Protein AF-A0A9D8Q2M8-F1 (afdb_monomer)

Mean predicted aligned error: 9.59 Å

Solvent-accessible surface area (backbone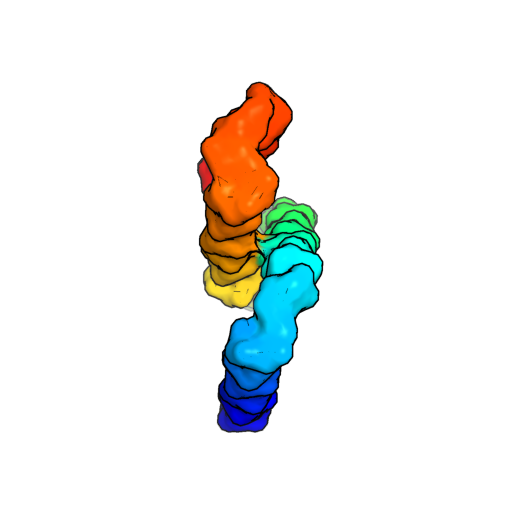 atoms only — not comparable to full-atom values): 6504 Å² total; per-residue (Å²): 111,70,68,58,54,49,50,51,50,51,50,52,51,52,51,54,51,49,61,74,74,39,71,84,56,43,63,58,51,48,49,50,53,24,50,52,22,44,52,51,21,51,53,42,61,66,49,46,62,59,53,51,53,59,39,71,75,38,59,90,86,36,74,68,34,56,50,44,55,52,51,53,50,46,44,45,66,66,41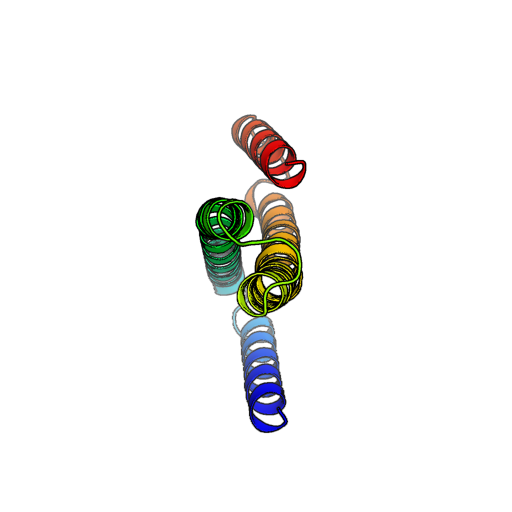,24,51,55,21,45,52,46,23,50,56,42,46,53,51,47,39,53,76,73,48,67,76,57,58,71,67,56,55,55,51,50,52,52,51,50,56,63,71,74,108

pLDDT: mean 78.73, std 11.22, range [45.56, 91.56]

Sequence (119 aa):
MRRAAIAVGVFVLLTLALFWLAPDSLYSWIKALHVIAVIAWMAGMLYLPRLFVYHAESAVGSERSETFKVMERRLLRGIINPSMTLAWALGLWLAWRGFGFQGGWLHVKLAAVLALSAC

Nearest PDB structures (foldseek):
  6jqa-assembly1_D  TM=8.560E-01  e=1.158E+00  Onion yellows phytoplasma OY-W
  3u0c-assembly1_A  TM=6.479E-01  e=3.237E+00  Shigella flexneri
  7a0g-assembly1_III  TM=6.389E-01  e=7.107E+00  Serratia marcescens
  5wkq-assembly1_A  TM=4.981E-01  e=4.653E+00  Shigella flexneri

Structure (mmCIF, N/CA/C/O backbone):
data_AF-A0A9D8Q2M8-F1
#
_entry.id   AF-A0A9D8Q2M8-F1
#
loop_
_atom_site.group_PDB
_atom_site.id
_atom_site.type_symbol
_atom_site.label_atom_id
_atom_site.label_alt_id
_atom_site.label_comp_id
_atom_site.label_asym_id
_atom_site.label_entity_id
_atom_site.label_seq_id
_atom_site.pdbx_PDB_ins_code
_atom_site.Cartn_x
_atom_site.Cartn_y
_atom_site.Cartn_z
_atom_site.occupancy
_atom_site.B_iso_or_equiv
_atom_site.auth_seq_id
_atom_site.auth_comp_id
_atom_site.auth_asym_id
_atom_site.auth_atom_id
_atom_site.pdbx_PDB_model_num
ATOM 1 N N . MET A 1 1 ? -13.493 -20.035 -0.119 1.00 55.53 1 MET A N 1
ATOM 2 C CA . MET A 1 1 ? -12.013 -20.146 -0.124 1.00 55.53 1 MET A CA 1
ATOM 3 C C . MET A 1 1 ? -11.464 -20.879 -1.357 1.00 55.53 1 MET A C 1
ATOM 5 O O . MET A 1 1 ? -10.632 -20.304 -2.041 1.00 55.53 1 MET A O 1
ATOM 9 N N . ARG A 1 2 ? -11.976 -22.064 -1.737 1.00 50.06 2 ARG A N 1
ATOM 10 C CA . ARG A 1 2 ? -11.503 -22.834 -2.916 1.00 50.06 2 ARG A CA 1
ATOM 11 C C . ARG A 1 2 ? -11.623 -22.103 -4.270 1.00 50.06 2 ARG A C 1
ATOM 13 O O . ARG A 1 2 ? -10.698 -22.145 -5.066 1.00 50.06 2 ARG A O 1
ATOM 20 N N . ARG A 1 3 ? -12.721 -21.372 -4.511 1.00 45.56 3 ARG A N 1
ATOM 21 C CA . ARG A 1 3 ? -12.929 -20.584 -5.750 1.00 45.56 3 ARG A CA 1
ATOM 22 C C . ARG A 1 3 ? -11.991 -19.377 -5.868 1.00 45.56 3 ARG A C 1
ATOM 24 O O . ARG A 1 3 ? -11.543 -19.071 -6.961 1.00 45.56 3 ARG A O 1
ATOM 31 N N . ALA A 1 4 ? -11.660 -18.745 -4.741 1.00 48.72 4 ALA A N 1
ATOM 32 C CA . ALA A 1 4 ? -10.694 -17.649 -4.697 1.00 48.72 4 ALA A CA 1
ATOM 33 C C . ALA A 1 4 ? -9.273 -18.155 -4.984 1.00 48.72 4 ALA A C 1
ATOM 35 O O . ALA A 1 4 ? -8.563 -17.549 -5.770 1.00 48.72 4 ALA A O 1
ATOM 36 N N . ALA A 1 5 ? -8.896 -19.314 -4.433 1.00 55.50 5 ALA A N 1
ATOM 37 C CA . ALA A 1 5 ? -7.612 -19.946 -4.733 1.00 55.50 5 ALA A CA 1
ATOM 38 C C . ALA A 1 5 ? -7.487 -20.352 -6.214 1.00 55.50 5 ALA A C 1
ATOM 40 O O . ALA A 1 5 ? -6.438 -20.151 -6.813 1.00 55.50 5 ALA A O 1
ATOM 41 N N . ILE A 1 6 ? -8.565 -20.861 -6.825 1.00 67.81 6 ILE A N 1
ATOM 42 C CA . ILE A 1 6 ? -8.595 -21.198 -8.257 1.00 67.81 6 ILE A CA 1
ATOM 43 C C . ILE A 1 6 ? -8.520 -19.932 -9.120 1.00 67.81 6 ILE A C 1
ATOM 45 O O . ILE A 1 6 ? -7.750 -19.903 -10.070 1.00 67.81 6 ILE A O 1
ATOM 49 N N . ALA A 1 7 ? -9.256 -18.872 -8.776 1.00 54.41 7 ALA A N 1
ATOM 50 C CA . ALA A 1 7 ? -9.202 -17.602 -9.502 1.00 54.41 7 ALA A CA 1
ATOM 51 C C . ALA A 1 7 ? -7.808 -16.959 -9.432 1.00 54.41 7 ALA A C 1
ATOM 53 O O . ALA A 1 7 ? -7.285 -16.516 -10.449 1.00 54.41 7 ALA A O 1
ATOM 54 N N . VAL A 1 8 ? -7.179 -16.977 -8.253 1.00 66.06 8 VAL A N 1
ATOM 55 C CA . VAL A 1 8 ? -5.800 -16.507 -8.066 1.00 66.06 8 VAL A CA 1
ATOM 56 C C . VAL A 1 8 ? -4.821 -17.393 -8.839 1.00 66.06 8 VAL A C 1
ATOM 58 O O . VAL A 1 8 ? -3.957 -16.868 -9.527 1.00 66.06 8 VAL A O 1
ATOM 61 N N . GLY A 1 9 ? -4.982 -18.718 -8.808 1.00 73.50 9 GLY A N 1
ATOM 62 C CA . GLY A 1 9 ? -4.130 -19.650 -9.552 1.00 73.50 9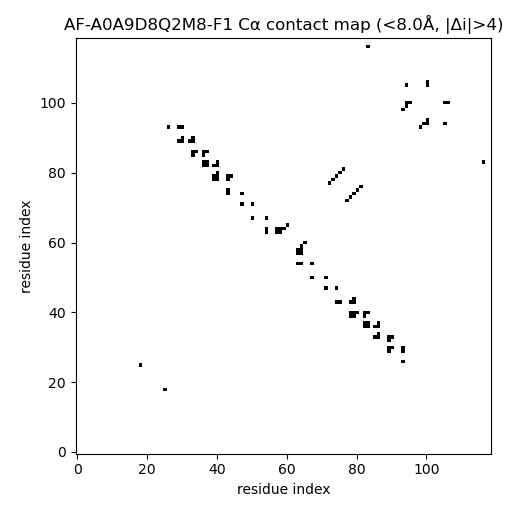 GLY A CA 1
ATOM 63 C C . GLY A 1 9 ? -4.225 -19.485 -11.071 1.00 73.50 9 GLY A C 1
ATOM 64 O O . GLY A 1 9 ? -3.203 -19.447 -11.747 1.00 73.50 9 GLY A O 1
ATOM 65 N N . VAL A 1 10 ? -5.436 -19.318 -11.609 1.00 70.75 10 VAL A N 1
ATOM 66 C CA . VAL A 1 10 ? -5.674 -19.053 -13.039 1.00 70.75 10 VAL A CA 1
ATOM 67 C C . VAL A 1 10 ? -5.110 -17.690 -13.440 1.00 70.75 10 VAL A C 1
ATOM 69 O O . VAL A 1 10 ? -4.481 -17.576 -14.487 1.00 70.75 10 VAL A O 1
ATOM 72 N N . PHE A 1 11 ? -5.268 -16.670 -12.596 1.00 61.56 11 PHE A N 1
ATOM 73 C CA . PHE A 1 11 ? -4.706 -15.340 -12.829 1.00 61.56 11 PHE A CA 1
ATOM 74 C C . PHE A 1 11 ? -3.172 -15.347 -12.827 1.00 61.56 11 PHE A C 1
ATOM 76 O O . PHE A 1 11 ? -2.553 -14.741 -13.699 1.00 61.56 11 PHE A O 1
ATOM 83 N N . VAL A 1 12 ? -2.556 -16.081 -11.895 1.00 73.31 12 VAL A N 1
ATOM 84 C CA . VAL A 1 12 ? -1.101 -16.292 -11.831 1.00 73.31 12 VAL A CA 1
ATOM 85 C C . VAL A 1 12 ? -0.606 -17.066 -13.057 1.00 73.31 12 VAL A C 1
ATOM 87 O O . VAL A 1 12 ? 0.387 -16.683 -13.662 1.00 73.31 12 VAL A O 1
ATOM 90 N N . LEU A 1 13 ? -1.319 -18.107 -13.494 1.00 74.31 13 LEU A N 1
ATOM 91 C CA . LEU A 1 13 ? -0.964 -18.861 -14.702 1.00 74.31 13 LEU A CA 1
ATOM 92 C C . LEU A 1 13 ? -1.081 -18.020 -15.976 1.00 74.31 13 LEU A C 1
ATOM 94 O O . LEU A 1 13 ? -0.189 -18.065 -16.817 1.00 74.31 13 LEU A O 1
ATOM 98 N N . LEU A 1 14 ? -2.143 -17.224 -16.109 1.00 62.94 14 LEU A N 1
ATOM 99 C CA . LEU A 1 14 ? -2.333 -16.324 -17.248 1.00 62.94 14 LEU A CA 1
ATOM 100 C C . LEU A 1 14 ? -1.274 -15.221 -17.286 1.00 62.94 14 LEU A C 1
ATOM 102 O O . LEU A 1 14 ? -0.765 -14.909 -18.357 1.00 62.94 14 LEU A O 1
ATOM 106 N N . THR A 1 15 ? -0.897 -14.665 -16.133 1.00 58.94 15 THR A N 1
ATOM 107 C CA . THR A 1 15 ? 0.183 -13.669 -16.054 1.00 58.94 15 THR A CA 1
ATOM 108 C C . THR A 1 15 ? 1.551 -14.279 -16.342 1.00 58.94 15 THR A C 1
ATOM 110 O O . THR A 1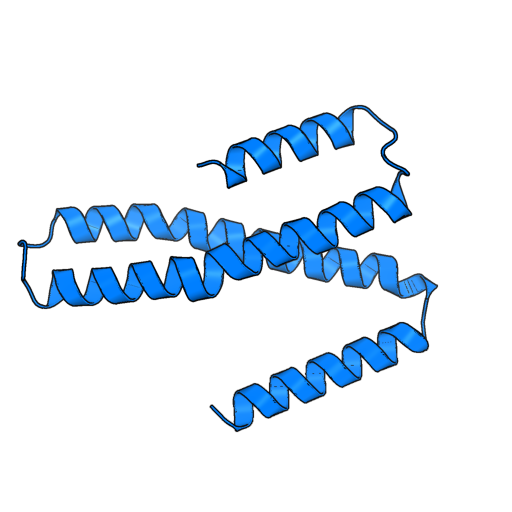 15 ? 2.339 -13.645 -17.034 1.00 58.94 15 THR A O 1
ATOM 113 N N . LEU A 1 16 ? 1.823 -15.515 -15.911 1.00 68.56 16 LEU A N 1
ATOM 114 C CA . LEU A 1 16 ? 3.050 -16.246 -16.257 1.00 68.56 16 LEU A CA 1
ATOM 115 C C . LEU A 1 16 ? 3.102 -16.663 -17.737 1.00 68.56 16 LEU A C 1
ATOM 117 O O . LEU A 1 16 ? 4.169 -16.658 -18.345 1.00 68.56 16 LEU A O 1
ATOM 121 N N . ALA A 1 17 ? 1.961 -16.981 -18.348 1.00 66.62 17 ALA A N 1
ATOM 122 C CA . ALA A 1 17 ? 1.882 -17.232 -19.784 1.00 66.62 17 ALA A CA 1
ATOM 123 C C . ALA A 1 17 ? 2.138 -15.940 -20.581 1.00 66.62 17 ALA A C 1
ATOM 125 O O . ALA A 1 17 ? 2.946 -15.933 -21.509 1.00 66.62 17 ALA A O 1
ATOM 126 N N . LEU A 1 18 ? 1.531 -14.821 -20.165 1.00 58.69 18 LEU A N 1
ATOM 127 C CA . LEU A 1 18 ? 1.790 -13.495 -20.736 1.00 58.69 18 LEU A CA 1
ATOM 128 C C . LEU A 1 18 ? 3.262 -13.072 -20.551 1.00 58.69 18 LEU A C 1
ATOM 130 O O . LEU A 1 18 ? 3.849 -12.464 -21.444 1.00 58.69 18 LEU A O 1
ATOM 134 N N . PHE A 1 19 ? 3.865 -13.455 -19.416 1.00 58.28 19 PHE A N 1
ATOM 135 C CA . PHE A 1 19 ? 5.277 -13.253 -19.074 1.00 58.28 19 PHE A CA 1
ATOM 136 C C . PHE A 1 19 ? 6.237 -13.915 -20.067 1.00 58.28 19 PHE A C 1
ATOM 138 O O . PHE A 1 19 ? 7.303 -13.372 -20.341 1.00 58.28 19 PHE A O 1
ATOM 145 N N . TRP A 1 20 ? 5.862 -15.061 -20.632 1.00 64.12 20 TRP A N 1
ATOM 146 C CA . TRP A 1 20 ? 6.702 -15.783 -21.587 1.00 64.12 20 TRP A CA 1
ATOM 147 C C . TRP A 1 20 ? 6.475 -15.346 -23.044 1.00 64.12 20 TRP A C 1
ATOM 149 O O . TRP A 1 20 ? 7.374 -15.466 -23.870 1.00 64.12 20 TRP A O 1
ATOM 159 N N . LEU A 1 21 ? 5.292 -14.805 -23.361 1.00 64.56 21 LEU A N 1
ATOM 160 C CA . LEU A 1 21 ? 4.862 -14.520 -24.737 1.00 64.56 21 LEU A CA 1
ATOM 161 C C . LEU A 1 21 ? 5.127 -13.081 -25.226 1.00 64.56 21 LEU A C 1
ATOM 163 O O . LEU A 1 21 ? 5.139 -12.870 -26.435 1.00 64.56 21 LEU A O 1
ATOM 167 N N . ALA A 1 22 ? 5.327 -12.088 -24.348 1.00 59.22 22 ALA A N 1
ATOM 168 C CA . ALA A 1 22 ? 5.427 -10.679 -24.770 1.00 59.22 22 ALA A CA 1
ATOM 169 C C . ALA A 1 22 ? 6.415 -9.830 -23.933 1.00 59.22 22 ALA A C 1
ATOM 171 O O . ALA A 1 22 ? 5.970 -8.962 -23.170 1.00 59.22 22 ALA A O 1
ATOM 172 N N . PRO A 1 23 ? 7.743 -10.021 -24.089 1.00 64.12 23 PRO A N 1
ATOM 173 C CA . PRO A 1 23 ? 8.782 -9.412 -23.247 1.00 64.12 23 PRO A CA 1
ATOM 174 C C . PRO A 1 23 ? 8.782 -7.872 -23.230 1.00 64.12 23 PRO A C 1
ATOM 176 O O . PRO A 1 23 ? 9.015 -7.281 -22.174 1.00 64.12 23 PRO A O 1
ATOM 179 N N . ASP A 1 24 ? 8.441 -7.216 -24.344 1.00 63.16 24 ASP A N 1
ATOM 180 C CA . ASP A 1 24 ? 8.445 -5.746 -24.450 1.00 63.16 24 ASP A CA 1
ATOM 181 C C . ASP A 1 24 ? 7.296 -5.085 -23.667 1.00 63.16 24 ASP A C 1
ATOM 183 O O . ASP A 1 24 ? 7.421 -3.973 -23.151 1.00 63.16 24 ASP A O 1
ATOM 187 N N . SER A 1 25 ? 6.172 -5.793 -23.506 1.00 69.38 25 SER A N 1
ATOM 188 C CA . SER A 1 25 ? 5.004 -5.309 -22.756 1.00 69.38 25 SER A CA 1
ATOM 189 C C . SER A 1 25 ? 5.127 -5.514 -21.238 1.00 69.38 25 SER A C 1
ATOM 191 O O . SER A 1 25 ? 4.406 -4.878 -20.460 1.00 69.38 25 SER A O 1
ATOM 193 N N . LEU A 1 26 ? 6.061 -6.366 -20.795 1.00 73.06 26 LEU A N 1
ATOM 194 C CA . LEU A 1 26 ? 6.204 -6.756 -19.387 1.00 73.06 26 LEU A CA 1
ATOM 195 C C . LEU A 1 26 ? 6.571 -5.591 -18.490 1.00 73.06 26 LEU A C 1
ATOM 197 O O . LEU A 1 26 ? 6.082 -5.504 -17.367 1.00 73.06 26 LEU A O 1
ATOM 201 N N . TYR A 1 27 ? 7.408 -4.679 -18.980 1.00 78.25 27 TYR A N 1
ATOM 202 C CA . TYR A 1 27 ? 7.793 -3.505 -18.208 1.00 78.25 27 TYR A CA 1
ATOM 203 C C . TYR A 1 27 ? 6.570 -2.648 -17.845 1.00 78.25 27 TYR A C 1
ATOM 205 O O . TYR A 1 27 ? 6.426 -2.218 -16.699 1.00 78.25 27 TYR A O 1
ATOM 213 N N . SER A 1 28 ? 5.646 -2.453 -18.790 1.00 82.81 28 SER A N 1
ATOM 214 C CA . SER A 1 28 ? 4.404 -1.704 -18.566 1.00 82.81 28 SER A CA 1
ATOM 215 C C . SER A 1 28 ? 3.442 -2.446 -17.639 1.00 82.81 28 SER A C 1
ATOM 217 O O . SER A 1 28 ? 2.853 -1.825 -16.756 1.00 82.81 28 SER A O 1
ATOM 219 N N . TRP A 1 29 ? 3.332 -3.769 -17.772 1.00 83.12 29 TRP A N 1
ATOM 220 C CA . TRP A 1 29 ? 2.508 -4.593 -16.882 1.00 83.12 29 TRP A CA 1
ATOM 221 C C . TRP A 1 29 ? 3.028 -4.618 -15.445 1.00 83.12 29 TRP A C 1
ATOM 223 O O . TRP A 1 29 ? 2.258 -4.423 -14.507 1.00 83.12 29 TRP A O 1
ATOM 233 N N . ILE A 1 30 ? 4.336 -4.789 -15.254 1.00 83.19 30 ILE A N 1
ATOM 234 C CA . ILE A 1 30 ? 4.957 -4.765 -13.926 1.00 83.19 30 ILE A CA 1
ATOM 235 C C . ILE A 1 30 ? 4.831 -3.372 -13.307 1.00 83.19 30 ILE A C 1
ATOM 237 O O . ILE A 1 30 ? 4.531 -3.255 -12.120 1.00 83.19 30 ILE A O 1
ATOM 241 N N . LYS A 1 31 ? 4.968 -2.310 -14.110 1.00 82.31 31 LYS A N 1
ATOM 242 C CA . LYS A 1 31 ? 4.683 -0.940 -13.669 1.00 82.31 31 LYS A CA 1
ATOM 243 C C . LYS A 1 31 ? 3.228 -0.779 -13.227 1.00 82.31 31 LYS A C 1
ATOM 245 O O . LYS A 1 31 ? 2.994 -0.198 -12.172 1.00 82.31 31 LYS A O 1
ATOM 250 N N . ALA A 1 32 ? 2.266 -1.314 -13.977 1.00 87.94 32 ALA A N 1
ATOM 251 C CA . ALA A 1 32 ? 0.857 -1.273 -13.598 1.00 87.94 32 ALA A CA 1
ATOM 252 C C . ALA A 1 32 ? 0.600 -2.025 -12.280 1.00 87.94 32 ALA A C 1
ATOM 254 O O . ALA A 1 32 ? -0.013 -1.467 -11.373 1.00 87.94 32 ALA A O 1
ATOM 255 N N . LEU A 1 33 ? 1.133 -3.243 -12.126 1.00 86.81 33 LEU A N 1
ATOM 256 C CA . LEU A 1 33 ? 1.022 -4.022 -10.887 1.00 86.81 33 LEU A CA 1
ATOM 257 C C . LEU A 1 33 ? 1.669 -3.311 -9.693 1.00 86.81 33 LEU A C 1
ATOM 259 O O . LEU A 1 33 ? 1.089 -3.291 -8.609 1.00 86.81 33 LEU A O 1
ATOM 263 N N . HIS A 1 34 ? 2.831 -2.683 -9.891 1.00 86.25 34 HIS A N 1
ATOM 264 C CA . HIS A 1 34 ? 3.478 -1.870 -8.865 1.00 86.25 34 HIS A CA 1
ATOM 265 C C . HIS A 1 34 ? 2.582 -0.704 -8.434 1.00 86.25 34 HIS A C 1
ATOM 267 O O . HIS A 1 34 ? 2.376 -0.504 -7.241 1.00 86.25 34 HIS A O 1
ATOM 273 N N . VAL A 1 35 ? 1.998 0.033 -9.385 1.00 88.12 35 VAL A N 1
ATOM 274 C CA . VAL A 1 35 ? 1.087 1.148 -9.079 1.00 88.12 35 VAL A CA 1
ATOM 275 C C . VAL A 1 35 ? -0.159 0.663 -8.335 1.00 88.12 35 VAL A C 1
ATOM 277 O O . VAL A 1 35 ? -0.545 1.278 -7.345 1.00 88.12 35 VAL A O 1
ATOM 280 N N . ILE A 1 36 ? -0.755 -0.462 -8.743 1.00 90.56 36 ILE A N 1
ATOM 281 C CA . ILE A 1 36 ? -1.904 -1.060 -8.044 1.00 90.56 36 ILE A CA 1
ATOM 282 C C . ILE A 1 36 ? -1.531 -1.424 -6.600 1.00 90.56 36 ILE A C 1
ATOM 284 O O . ILE A 1 36 ? -2.280 -1.103 -5.678 1.00 90.56 36 ILE A O 1
ATOM 288 N N . ALA A 1 37 ? -0.366 -2.045 -6.389 1.00 87.75 37 ALA A N 1
ATOM 289 C CA . ALA A 1 37 ? 0.122 -2.388 -5.055 1.00 87.75 37 ALA A CA 1
ATOM 290 C C . ALA A 1 37 ? 0.347 -1.138 -4.186 1.00 87.75 37 ALA A C 1
ATOM 292 O O . ALA A 1 37 ? -0.073 -1.117 -3.032 1.00 87.75 37 ALA A O 1
ATOM 293 N N . VAL A 1 38 ? 0.934 -0.075 -4.749 1.00 88.62 38 VAL A N 1
ATOM 294 C CA . VAL A 1 38 ? 1.132 1.207 -4.053 1.00 88.62 38 VAL A CA 1
ATOM 295 C C . VAL A 1 38 ? -0.205 1.845 -3.672 1.00 88.62 38 VAL A C 1
ATOM 297 O O . VAL A 1 38 ? -0.363 2.267 -2.531 1.00 88.62 38 VAL A O 1
ATOM 300 N N . ILE A 1 39 ? -1.190 1.880 -4.576 1.00 91.44 39 ILE A N 1
ATOM 301 C CA . ILE A 1 39 ? -2.516 2.446 -4.281 1.00 91.44 39 ILE A CA 1
ATOM 302 C C . ILE A 1 39 ? -3.217 1.639 -3.183 1.00 91.44 39 ILE A C 1
ATOM 304 O O . ILE A 1 39 ? -3.772 2.230 -2.258 1.00 91.44 39 ILE A O 1
ATOM 308 N N . ALA A 1 40 ? -3.167 0.304 -3.241 1.00 88.50 40 ALA A N 1
ATOM 309 C CA . ALA A 1 40 ? -3.738 -0.556 -2.204 1.00 88.50 40 ALA A CA 1
ATOM 310 C C . ALA A 1 40 ? -3.071 -0.325 -0.837 1.00 88.50 40 ALA A C 1
ATOM 312 O O . ALA A 1 40 ? -3.760 -0.250 0.184 1.00 88.50 40 ALA A O 1
ATOM 313 N N . TRP A 1 41 ? -1.746 -0.155 -0.824 1.00 89.56 41 TRP A N 1
ATOM 314 C CA . TRP A 1 41 ? -0.987 0.140 0.386 1.00 89.56 41 TRP A CA 1
ATOM 315 C C . TRP A 1 41 ? -1.352 1.512 0.968 1.00 89.56 41 TRP A C 1
ATOM 317 O O . TRP A 1 41 ? -1.694 1.610 2.147 1.00 89.56 41 TRP A O 1
ATOM 327 N N . MET A 1 42 ? -1.379 2.557 0.132 1.00 89.94 42 MET A N 1
ATOM 328 C CA . MET A 1 42 ? -1.769 3.911 0.538 1.00 89.94 42 MET A CA 1
ATOM 329 C C . MET A 1 42 ? -3.211 3.968 1.051 1.00 89.94 42 MET A C 1
ATOM 331 O O . MET A 1 42 ? -3.465 4.573 2.089 1.00 89.94 42 MET A O 1
ATOM 335 N N . ALA A 1 43 ? -4.154 3.313 0.369 1.00 90.12 43 ALA A N 1
ATOM 336 C CA . ALA A 1 43 ? -5.547 3.254 0.803 1.00 90.12 43 ALA A CA 1
ATOM 337 C C . ALA A 1 43 ? -5.686 2.580 2.178 1.00 90.12 43 ALA A C 1
ATOM 339 O O . ALA A 1 43 ? -6.424 3.067 3.034 1.00 90.12 43 ALA A O 1
ATOM 340 N N . GLY A 1 44 ? -4.940 1.493 2.412 1.00 88.50 44 GLY A N 1
ATOM 341 C CA . GLY A 1 44 ? -4.900 0.823 3.709 1.00 88.50 44 GLY A CA 1
ATOM 342 C C . GLY A 1 44 ? -4.343 1.722 4.815 1.00 88.50 44 GLY A C 1
ATOM 343 O O . GLY A 1 44 ? -4.978 1.862 5.861 1.00 88.50 44 GLY A O 1
ATOM 344 N N . MET A 1 45 ? -3.203 2.376 4.571 1.00 87.69 45 MET A N 1
ATOM 345 C CA . MET A 1 45 ? -2.586 3.290 5.540 1.00 87.69 45 MET A CA 1
ATOM 346 C C . MET A 1 45 ? -3.458 4.508 5.851 1.00 87.69 45 MET A C 1
ATOM 348 O O . MET A 1 45 ? -3.507 4.927 6.998 1.00 87.69 45 MET A O 1
ATOM 352 N N . LEU A 1 46 ? -4.189 5.056 4.878 1.00 89.44 46 LEU A N 1
ATOM 353 C CA . LEU A 1 46 ? -5.095 6.189 5.109 1.00 89.44 46 LEU A CA 1
ATOM 354 C C . LEU A 1 46 ? -6.368 5.797 5.873 1.00 89.44 46 LEU A C 1
ATOM 356 O O . LEU A 1 46 ? -6.935 6.619 6.591 1.00 89.44 46 LEU A O 1
ATOM 360 N N . TYR A 1 47 ? -6.830 4.552 5.737 1.00 89.31 47 TYR A N 1
ATOM 361 C CA . TYR A 1 47 ? -8.009 4.061 6.454 1.00 89.31 47 TYR A CA 1
ATOM 362 C C . TYR A 1 47 ? -7.706 3.702 7.921 1.00 89.31 47 TYR A C 1
ATOM 364 O O . TYR A 1 47 ? -8.578 3.829 8.782 1.00 89.31 47 TYR A O 1
ATOM 372 N N . LEU A 1 48 ? -6.466 3.301 8.221 1.00 88.31 48 LEU A N 1
ATOM 373 C CA . LEU A 1 48 ? -6.047 2.825 9.542 1.00 88.31 48 LEU A CA 1
ATOM 374 C C . LEU A 1 48 ? -6.209 3.870 10.680 1.00 88.31 48 LEU A C 1
ATOM 376 O O . LEU A 1 48 ? -6.826 3.519 11.686 1.00 88.31 48 LEU A O 1
ATOM 380 N N . PRO A 1 49 ? -5.777 5.146 10.557 1.00 88.38 49 PRO A N 1
ATOM 381 C CA . PRO A 1 49 ? -5.927 6.148 11.619 1.00 88.38 49 PRO A CA 1
ATOM 382 C C . PRO A 1 49 ? -7.380 6.365 12.033 1.00 88.38 49 PRO A C 1
ATOM 384 O O . PRO A 1 49 ? -7.688 6.477 13.215 1.00 88.38 49 PRO A O 1
ATOM 387 N N . ARG A 1 50 ? -8.294 6.377 11.056 1.00 88.88 50 ARG A N 1
ATOM 388 C CA . ARG A 1 50 ? -9.726 6.534 11.314 1.00 88.88 50 ARG A CA 1
ATOM 389 C C . ARG A 1 50 ? -10.270 5.378 12.152 1.00 88.88 50 ARG A C 1
ATOM 391 O O . ARG A 1 50 ? -11.092 5.600 13.036 1.00 88.88 50 ARG A O 1
ATOM 398 N N . LEU A 1 51 ? -9.812 4.159 11.879 1.00 87.94 51 LEU A N 1
ATOM 399 C CA . LEU A 1 51 ? -10.198 2.977 12.642 1.00 87.94 51 LEU A CA 1
ATOM 400 C C . LEU A 1 51 ? -9.687 3.063 14.091 1.00 87.94 51 LEU A C 1
ATOM 402 O O . LEU A 1 51 ? -10.449 2.784 15.012 1.00 87.94 51 LEU A O 1
ATOM 406 N N . PHE A 1 52 ? -8.455 3.546 14.291 1.00 89.00 52 PHE A N 1
ATOM 407 C CA . PHE A 1 52 ? -7.880 3.756 15.624 1.00 89.00 52 PHE A CA 1
ATOM 408 C C . PHE A 1 52 ? -8.607 4.824 16.444 1.00 89.00 52 PHE A C 1
ATOM 410 O O . PHE A 1 52 ? -8.800 4.627 17.642 1.00 89.00 52 PHE A O 1
ATOM 417 N N . VAL A 1 53 ? -9.060 5.918 15.822 1.00 91.56 53 VAL A N 1
ATOM 418 C CA . VAL A 1 53 ? -9.879 6.931 16.513 1.00 91.56 53 VAL A CA 1
ATOM 419 C C . VAL A 1 53 ? -11.173 6.304 17.040 1.00 91.56 53 VAL A C 1
ATOM 421 O O . VAL A 1 53 ? -11.472 6.424 18.225 1.00 91.56 53 VAL A O 1
ATOM 424 N N . TYR A 1 54 ? -11.894 5.544 16.208 1.00 88.94 54 TYR A N 1
ATOM 425 C CA . TYR A 1 54 ? -13.122 4.869 16.648 1.00 88.94 54 TYR A CA 1
ATOM 426 C C . TYR A 1 54 ? -12.878 3.776 17.694 1.00 88.94 54 TYR A C 1
ATOM 428 O O . TYR A 1 54 ? -13.747 3.511 18.527 1.00 88.94 54 TYR A O 1
ATOM 436 N N . HIS A 1 55 ? -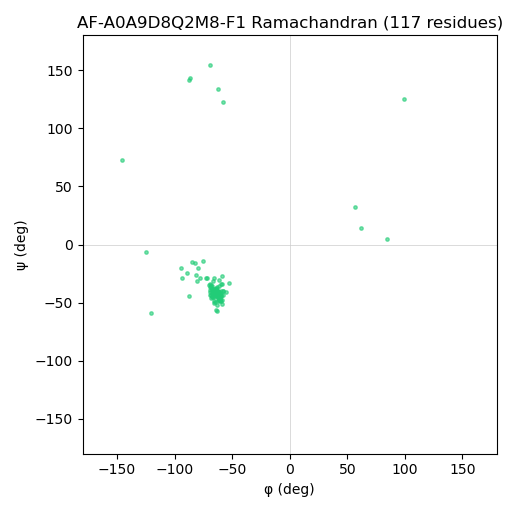11.708 3.138 17.673 1.00 88.06 55 HIS A N 1
ATOM 437 C CA . HIS A 1 55 ? -11.320 2.194 18.713 1.00 88.06 55 HIS A CA 1
ATOM 438 C C . HIS A 1 55 ? -11.073 2.912 20.042 1.00 88.06 55 HIS A C 1
ATOM 440 O O . HIS A 1 55 ? -11.596 2.475 21.065 1.00 88.06 55 HIS A O 1
ATOM 446 N N . ALA A 1 56 ? -10.343 4.029 20.039 1.00 88.56 56 ALA A N 1
ATOM 447 C CA . ALA A 1 56 ? -10.059 4.805 21.247 1.00 88.56 56 ALA A CA 1
ATOM 448 C C . ALA A 1 56 ? -11.334 5.345 21.924 1.00 88.56 56 ALA A C 1
ATOM 450 O O . ALA A 1 56 ? -11.382 5.451 23.146 1.00 88.56 56 ALA A O 1
ATOM 451 N N . GLU A 1 57 ? -12.381 5.628 21.146 1.00 89.25 57 GLU A N 1
ATOM 452 C CA . GLU A 1 57 ? -13.703 6.034 21.649 1.00 89.25 57 GLU A CA 1
ATOM 453 C C . GLU A 1 57 ? -14.529 4.870 22.233 1.00 89.25 57 GLU A C 1
ATOM 455 O O . GLU A 1 57 ? -15.545 5.091 22.895 1.00 89.25 57 GLU A O 1
ATOM 460 N N . SER A 1 58 ? -14.138 3.616 21.987 1.00 86.56 58 SER A N 1
ATOM 461 C CA . SER A 1 58 ? -14.869 2.438 22.462 1.00 86.56 58 SER A CA 1
ATOM 462 C C . SER A 1 58 ? -14.430 2.011 23.866 1.00 86.56 58 SER A C 1
ATOM 464 O O . SER A 1 58 ? -13.249 2.033 24.205 1.00 86.56 58 SER A O 1
ATOM 466 N N . ALA A 1 59 ? -15.386 1.576 24.693 1.00 84.50 59 ALA A N 1
ATOM 467 C CA . ALA A 1 59 ? -15.079 1.066 26.025 1.00 84.50 59 ALA A CA 1
ATOM 468 C C . ALA A 1 59 ? -14.193 -0.187 25.938 1.00 84.50 59 ALA A C 1
ATOM 470 O O . ALA A 1 59 ? -14.474 -1.112 25.161 1.00 84.50 59 ALA A O 1
ATOM 471 N N . VAL A 1 60 ? -13.141 -0.220 26.758 1.00 82.00 60 VAL A N 1
ATOM 472 C CA . VAL A 1 60 ? -12.185 -1.330 26.818 1.00 82.00 60 VAL A CA 1
ATOM 473 C C . VAL A 1 60 ? -12.928 -2.625 27.158 1.00 82.00 60 VAL A C 1
ATOM 475 O O . VAL A 1 60 ? -13.614 -2.702 28.173 1.00 82.00 60 VAL A O 1
ATOM 478 N N . GLY A 1 61 ? -12.808 -3.636 26.293 1.00 81.31 61 GLY A N 1
ATOM 479 C CA . GLY A 1 61 ? -13.467 -4.937 26.468 1.00 81.31 61 GLY A CA 1
ATOM 480 C C . GLY A 1 61 ? -14.913 -5.015 25.962 1.00 81.31 61 GLY A C 1
ATOM 481 O O . GLY A 1 61 ? -15.552 -6.050 26.122 1.00 81.31 61 GLY A O 1
ATOM 482 N N . SER A 1 62 ? -15.438 -3.962 25.328 1.00 86.25 62 SER A N 1
ATOM 483 C CA . SER A 1 62 ? -16.727 -4.035 24.625 1.00 86.25 62 SER A CA 1
ATOM 484 C C . SER A 1 62 ? -16.643 -4.902 23.358 1.00 86.25 62 SER A C 1
ATOM 486 O O . SER A 1 62 ? -15.592 -4.977 22.718 1.00 86.25 62 SER A O 1
ATOM 488 N N . GLU A 1 63 ? -17.768 -5.486 22.919 1.00 85.44 63 GLU A N 1
ATOM 489 C CA . GLU A 1 63 ? -17.849 -6.208 21.631 1.00 85.44 63 GLU A CA 1
ATOM 490 C C . GLU A 1 63 ? -17.353 -5.359 20.447 1.00 85.44 63 GLU A C 1
ATOM 492 O O . GLU A 1 63 ? -16.751 -5.869 19.496 1.00 85.44 63 GLU A O 1
ATOM 497 N N . ARG A 1 64 ? -17.567 -4.039 20.518 1.00 82.56 64 ARG A N 1
ATOM 498 C CA . ARG A 1 64 ? -17.107 -3.084 19.508 1.00 82.56 64 ARG A CA 1
ATOM 499 C C . ARG A 1 64 ? -15.574 -2.976 19.484 1.00 82.56 64 ARG A C 1
ATOM 501 O O . ARG A 1 64 ? -15.003 -2.993 18.397 1.00 82.56 64 ARG A O 1
ATOM 508 N N . SER A 1 65 ? -14.912 -2.947 20.646 1.00 86.44 65 SER A N 1
ATOM 509 C CA . SER A 1 65 ? -13.441 -2.955 20.743 1.00 86.44 65 SER A CA 1
ATOM 510 C C . SER A 1 65 ? -12.844 -4.250 20.179 1.00 86.44 65 SER A C 1
ATOM 512 O O . SER A 1 65 ? -11.914 -4.202 19.375 1.00 86.44 65 SER A O 1
ATOM 514 N N . GLU A 1 66 ? -13.415 -5.415 20.505 1.00 88.38 66 GLU A N 1
ATOM 515 C CA . GLU A 1 66 ? -12.939 -6.697 19.959 1.00 88.38 66 GLU A CA 1
ATOM 516 C C . GLU A 1 66 ? -13.121 -6.788 18.438 1.00 88.38 66 GLU A C 1
ATOM 518 O O . GLU A 1 66 ? -12.235 -7.260 17.717 1.00 88.38 66 GLU A O 1
ATOM 523 N N . THR A 1 67 ? -14.230 -6.255 17.920 1.00 87.50 67 THR A N 1
ATOM 524 C CA . THR A 1 67 ? -14.463 -6.167 16.473 1.00 87.50 67 THR A CA 1
ATOM 525 C C . THR A 1 67 ? -13.416 -5.282 15.793 1.00 87.50 67 THR A C 1
ATOM 527 O O . THR A 1 67 ? -12.852 -5.679 14.766 1.00 87.50 67 THR A O 1
ATOM 530 N N . PHE A 1 68 ? -13.088 -4.122 16.375 1.00 89.00 68 PHE A N 1
ATOM 531 C CA . PHE A 1 68 ? -12.055 -3.236 15.836 1.00 89.00 68 PHE A CA 1
ATOM 532 C C . PHE A 1 68 ? -10.669 -3.885 15.832 1.00 89.00 68 PHE A C 1
ATOM 534 O O . PHE A 1 68 ? -10.001 -3.841 14.800 1.00 89.00 68 PHE A O 1
ATOM 541 N N . LYS A 1 69 ? -10.281 -4.616 16.887 1.00 87.38 69 LYS A N 1
ATOM 542 C CA . LYS A 1 69 ? -9.019 -5.389 16.909 1.00 87.38 69 LYS A CA 1
ATOM 543 C C . LYS A 1 69 ? -8.918 -6.374 15.743 1.00 87.38 69 LYS A C 1
ATOM 545 O O . LYS A 1 69 ? -7.848 -6.545 15.148 1.00 87.38 69 LYS A O 1
ATOM 550 N N . VAL A 1 70 ? -10.019 -7.049 15.403 1.00 90.44 70 VAL A N 1
ATOM 551 C CA . VAL A 1 70 ? -10.058 -7.982 14.266 1.00 90.44 70 VAL A CA 1
ATOM 552 C C . VAL A 1 70 ? -9.959 -7.232 12.937 1.00 90.44 70 VAL A C 1
ATOM 554 O O . VAL A 1 70 ? -9.208 -7.665 12.057 1.00 90.44 70 VAL A O 1
ATOM 557 N N . MET A 1 71 ? -10.682 -6.120 12.783 1.00 88.50 71 MET A N 1
ATOM 558 C CA . MET A 1 71 ? -10.638 -5.292 11.573 1.00 88.50 71 MET A CA 1
ATOM 559 C C . MET A 1 71 ? -9.239 -4.717 11.328 1.00 88.50 71 MET A C 1
ATOM 561 O O . MET A 1 71 ? -8.708 -4.874 10.230 1.00 88.50 71 MET A O 1
ATOM 565 N N . GLU A 1 72 ? -8.607 -4.148 12.354 1.00 90.50 72 GLU A N 1
ATOM 566 C CA . GLU A 1 72 ? -7.242 -3.611 12.303 1.00 90.50 72 GLU A CA 1
ATOM 567 C C . GLU A 1 72 ? -6.236 -4.689 11.908 1.00 90.50 72 GLU A C 1
ATOM 569 O O . GLU A 1 72 ? -5.433 -4.504 10.994 1.00 90.50 72 GLU A O 1
ATOM 574 N N . ARG A 1 73 ? -6.314 -5.869 12.539 1.00 88.44 73 ARG A N 1
ATOM 575 C CA . ARG A 1 73 ? -5.406 -6.982 12.243 1.00 88.44 73 ARG A CA 1
ATOM 576 C C . ARG A 1 73 ? -5.568 -7.488 10.814 1.00 88.44 73 ARG A C 1
ATOM 578 O O . ARG A 1 73 ? -4.567 -7.803 10.170 1.00 88.44 73 ARG A O 1
ATOM 585 N N . ARG A 1 74 ? -6.806 -7.590 10.318 1.00 88.25 74 ARG A N 1
ATOM 586 C CA . ARG A 1 74 ? -7.086 -8.001 8.934 1.00 88.25 74 ARG A CA 1
ATOM 587 C C . ARG A 1 74 ? -6.607 -6.961 7.932 1.00 88.25 74 ARG A C 1
ATOM 589 O O . ARG A 1 74 ? -6.049 -7.345 6.912 1.00 88.25 74 ARG A O 1
ATOM 596 N N . LEU A 1 75 ? -6.776 -5.677 8.226 1.00 88.12 75 LEU A N 1
ATOM 597 C CA . LEU A 1 75 ? -6.295 -4.601 7.369 1.00 88.12 75 LEU A CA 1
ATOM 598 C C . LEU A 1 75 ? -4.762 -4.594 7.303 1.00 88.12 75 LEU A C 1
ATOM 600 O O . LEU A 1 75 ? -4.196 -4.637 6.212 1.00 88.12 75 LEU A O 1
ATOM 604 N N . LEU A 1 76 ? -4.096 -4.633 8.460 1.00 86.94 76 LEU A N 1
ATOM 605 C CA . LEU A 1 76 ? -2.637 -4.625 8.553 1.00 86.94 76 LEU A CA 1
ATOM 606 C C . LEU A 1 76 ? -2.018 -5.868 7.911 1.00 86.94 76 LEU A C 1
ATOM 608 O O . LEU A 1 76 ? -1.230 -5.765 6.976 1.00 86.94 76 LEU A O 1
ATOM 612 N N . ARG A 1 77 ? -2.396 -7.066 8.369 1.00 83.50 77 ARG A N 1
ATOM 613 C CA . ARG A 1 77 ? -1.766 -8.311 7.897 1.00 83.50 77 ARG A CA 1
ATOM 614 C C . ARG A 1 77 ? -2.311 -8.805 6.563 1.00 83.50 77 ARG A C 1
ATOM 616 O O . ARG A 1 77 ? -1.607 -9.525 5.866 1.00 83.50 77 ARG A O 1
ATOM 623 N N . GLY A 1 78 ? -3.553 -8.473 6.227 1.00 82.00 78 GLY A N 1
ATOM 624 C CA . GLY A 1 78 ? -4.217 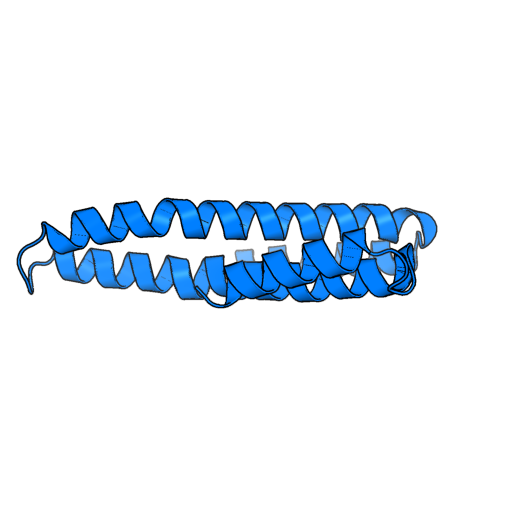-8.965 5.021 1.00 82.00 78 GLY A CA 1
ATOM 625 C C . GLY A 1 78 ? -4.088 -8.041 3.815 1.00 82.00 78 GLY A C 1
ATOM 626 O O . GLY A 1 78 ? -4.103 -8.542 2.696 1.00 82.00 78 GLY A O 1
ATOM 627 N N . ILE A 1 79 ? -3.956 -6.724 4.017 1.00 85.19 79 ILE A N 1
ATOM 628 C CA . ILE A 1 79 ? -3.918 -5.747 2.918 1.00 85.19 79 ILE A CA 1
ATOM 629 C C . ILE A 1 79 ? -2.609 -4.960 2.938 1.00 85.19 79 ILE A C 1
ATOM 631 O O . ILE A 1 79 ? -1.855 -5.034 1.971 1.00 85.19 79 ILE A O 1
ATOM 635 N N . ILE A 1 80 ? -2.302 -4.249 4.025 1.00 87.81 80 ILE A N 1
ATOM 636 C CA . ILE A 1 80 ? -1.169 -3.306 4.098 1.00 87.81 80 ILE A CA 1
ATOM 637 C C . ILE A 1 80 ? 0.168 -4.034 3.931 1.00 87.81 80 ILE A C 1
ATOM 639 O O . ILE A 1 80 ? 0.904 -3.742 2.997 1.00 87.81 80 ILE A O 1
ATOM 643 N N . ASN A 1 81 ? 0.463 -5.031 4.766 1.00 84.69 81 ASN A N 1
ATOM 644 C CA . ASN A 1 81 ? 1.735 -5.754 4.712 1.00 84.69 81 ASN A CA 1
ATOM 645 C C . ASN A 1 81 ? 1.992 -6.435 3.352 1.00 84.69 81 ASN A C 1
ATOM 647 O O . ASN A 1 81 ? 3.057 -6.204 2.780 1.00 84.69 81 ASN A O 1
ATOM 651 N N . PRO A 1 82 ? 1.062 -7.234 2.783 1.00 83.38 82 PRO A N 1
ATOM 652 C CA . PRO A 1 82 ? 1.311 -7.874 1.492 1.00 83.38 82 PRO A CA 1
ATOM 653 C C . PRO A 1 82 ? 1.390 -6.872 0.333 1.00 83.38 82 PRO A C 1
ATOM 655 O O . PRO A 1 82 ? 2.211 -7.058 -0.566 1.00 83.38 82 PRO A O 1
ATOM 658 N N . SER A 1 83 ? 0.590 -5.798 0.345 1.00 85.56 83 SER A N 1
ATOM 659 C CA . SER A 1 83 ? 0.677 -4.756 -0.691 1.00 85.56 83 SER A CA 1
ATOM 660 C C . SER A 1 83 ? 1.986 -3.968 -0.607 1.00 85.56 83 SER A C 1
ATOM 662 O O . SER A 1 83 ? 2.601 -3.722 -1.642 1.00 85.56 83 SER A O 1
ATOM 664 N N . MET A 1 84 ? 2.476 -3.674 0.600 1.00 85.69 84 MET A N 1
ATOM 665 C CA . MET A 1 84 ? 3.788 -3.065 0.830 1.00 85.69 84 MET A CA 1
ATOM 666 C C . MET A 1 84 ? 4.923 -3.952 0.305 1.00 85.69 84 MET A C 1
ATOM 668 O O . MET A 1 84 ? 5.785 -3.473 -0.433 1.00 85.69 84 MET A O 1
ATOM 672 N N . THR A 1 85 ? 4.917 -5.253 0.623 1.00 83.56 85 THR A N 1
ATOM 673 C CA . THR A 1 85 ? 5.931 -6.197 0.121 1.00 83.56 85 THR A CA 1
ATOM 674 C C . THR A 1 85 ? 5.925 -6.270 -1.408 1.00 83.56 85 THR A C 1
ATOM 676 O O . THR A 1 85 ? 6.988 -6.230 -2.027 1.00 83.56 85 THR A O 1
ATOM 679 N N . LEU A 1 86 ? 4.743 -6.327 -2.032 1.00 82.06 86 LEU A N 1
ATOM 680 C CA . LEU A 1 86 ? 4.610 -6.325 -3.492 1.00 82.06 86 LEU A CA 1
ATOM 681 C C . LEU A 1 86 ? 5.088 -5.008 -4.114 1.00 82.06 86 LEU A C 1
ATOM 683 O O . LEU A 1 86 ? 5.805 -5.031 -5.115 1.00 82.06 86 LEU A O 1
ATOM 687 N N . ALA A 1 87 ? 4.738 -3.866 -3.520 1.00 85.25 87 ALA A N 1
ATOM 688 C CA . ALA A 1 87 ? 5.192 -2.559 -3.980 1.00 85.25 87 A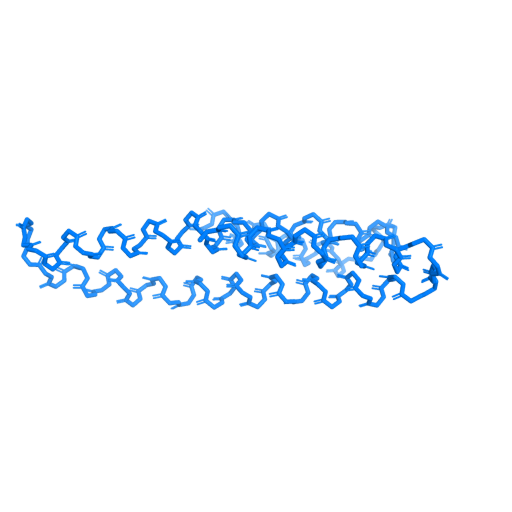LA A CA 1
ATOM 689 C C . ALA A 1 87 ? 6.726 -2.466 -3.952 1.00 85.25 87 ALA A C 1
ATOM 691 O O . ALA A 1 87 ? 7.324 -2.042 -4.942 1.00 85.25 87 ALA A O 1
ATOM 692 N N . TRP A 1 88 ? 7.364 -2.938 -2.878 1.00 82.56 88 TRP A N 1
ATOM 693 C CA . TRP A 1 88 ? 8.822 -2.994 -2.750 1.00 82.56 88 TRP A CA 1
ATOM 694 C C . TRP A 1 88 ? 9.478 -3.918 -3.776 1.00 82.56 88 TRP A C 1
ATOM 696 O O . TRP A 1 88 ? 10.374 -3.485 -4.501 1.00 82.56 88 TRP A O 1
ATOM 706 N N . ALA A 1 89 ? 9.014 -5.166 -3.886 1.00 81.62 89 ALA A N 1
ATOM 707 C CA . ALA A 1 89 ? 9.579 -6.144 -4.815 1.00 81.62 89 ALA A CA 1
ATOM 708 C C . ALA A 1 89 ? 9.482 -5.676 -6.278 1.00 81.62 89 ALA A C 1
ATOM 710 O O . ALA A 1 89 ? 10.480 -5.670 -7.001 1.00 81.62 89 ALA A O 1
ATOM 711 N N . LEU A 1 90 ? 8.298 -5.223 -6.707 1.00 80.94 90 LEU A N 1
ATOM 712 C CA . LEU A 1 90 ? 8.081 -4.751 -8.078 1.00 80.94 90 LEU A CA 1
ATOM 713 C C . LEU A 1 90 ? 8.799 -3.415 -8.337 1.00 80.94 90 LEU A C 1
ATOM 715 O O . LEU A 1 90 ? 9.321 -3.196 -9.429 1.00 80.94 90 LEU A O 1
ATOM 719 N N . GLY A 1 91 ? 8.867 -2.537 -7.332 1.00 82.25 91 GLY A N 1
ATOM 720 C CA . GLY A 1 91 ? 9.539 -1.240 -7.420 1.00 82.25 91 GLY A CA 1
ATOM 721 C C . GLY A 1 91 ? 11.055 -1.364 -7.572 1.00 82.25 91 GLY A C 1
ATOM 722 O O . GLY A 1 91 ? 11.635 -0.717 -8.443 1.00 82.25 91 GLY A O 1
ATOM 723 N N . LEU A 1 92 ? 11.692 -2.235 -6.783 1.00 81.19 92 LEU A N 1
ATOM 724 C CA . LEU A 1 92 ? 13.125 -2.530 -6.899 1.00 81.19 92 LEU A CA 1
ATOM 725 C C . LEU A 1 92 ? 13.464 -3.192 -8.238 1.00 81.19 92 LEU A C 1
ATOM 727 O O . LEU A 1 92 ? 14.465 -2.844 -8.863 1.00 81.19 92 LEU A O 1
ATOM 731 N N . TRP A 1 93 ? 12.605 -4.093 -8.719 1.00 79.81 93 TRP A N 1
ATOM 732 C CA . TRP A 1 93 ? 12.781 -4.709 -10.033 1.00 79.81 93 TRP A CA 1
ATOM 733 C C . TRP A 1 93 ? 12.713 -3.675 -11.172 1.00 79.81 93 TRP A C 1
ATOM 735 O O . TRP A 1 93 ? 13.564 -3.674 -12.066 1.00 79.81 93 TRP A O 1
ATOM 745 N N . LEU A 1 94 ? 11.751 -2.744 -11.115 1.00 78.38 94 LEU A N 1
ATOM 746 C CA . LEU A 1 94 ? 11.635 -1.635 -12.072 1.00 78.38 94 LEU A CA 1
ATOM 747 C C . LEU A 1 94 ? 12.843 -0.692 -12.010 1.00 78.38 94 LEU A C 1
ATOM 749 O O . LEU A 1 94 ? 13.327 -0.258 -13.053 1.00 78.38 94 LEU A O 1
ATOM 753 N N . ALA A 1 95 ? 13.348 -0.397 -10.809 1.00 78.69 95 ALA A N 1
ATOM 754 C CA . ALA A 1 95 ? 14.539 0.426 -10.610 1.00 78.69 95 ALA A CA 1
ATOM 755 C C . ALA A 1 95 ? 15.788 -0.201 -11.253 1.00 78.69 95 ALA A C 1
ATOM 757 O O . ALA A 1 95 ? 16.546 0.492 -11.938 1.00 78.69 95 ALA A O 1
ATOM 758 N N . TRP A 1 96 ? 15.955 -1.519 -11.095 1.00 74.94 96 TRP A N 1
ATOM 759 C CA . TRP A 1 96 ? 17.049 -2.276 -11.698 1.00 74.94 96 TRP A CA 1
ATOM 760 C C . TRP A 1 96 ? 16.969 -2.285 -13.231 1.00 74.94 96 TRP A C 1
ATOM 762 O O . TRP A 1 96 ? 17.955 -1.989 -13.900 1.00 74.94 96 TRP A O 1
ATOM 772 N N . ARG A 1 97 ? 15.800 -2.603 -13.805 1.00 72.31 97 ARG A N 1
ATOM 773 C CA . ARG A 1 97 ? 15.634 -2.767 -15.265 1.00 72.31 97 ARG A CA 1
ATOM 774 C C . ARG A 1 97 ? 15.487 -1.451 -16.030 1.00 72.31 97 ARG A C 1
ATOM 776 O O . ARG A 1 97 ? 15.878 -1.400 -17.189 1.00 72.31 97 ARG A O 1
ATOM 783 N N . GLY A 1 98 ? 14.897 -0.424 -15.419 1.00 67.94 98 GLY A N 1
ATOM 784 C CA . GLY A 1 98 ? 14.572 0.835 -16.093 1.00 67.94 98 GLY A CA 1
ATOM 785 C C . GLY A 1 98 ? 15.701 1.864 -16.080 1.00 67.94 98 GLY A C 1
ATOM 786 O O . GLY A 1 98 ? 15.962 2.488 -17.100 1.00 67.94 98 GLY A O 1
ATOM 787 N N . PHE A 1 99 ? 16.361 2.050 -14.935 1.00 63.81 99 PHE A N 1
ATOM 788 C CA . PHE A 1 99 ? 17.352 3.120 -14.747 1.00 63.81 99 PHE A CA 1
ATOM 789 C C . PHE A 1 99 ? 18.725 2.618 -14.284 1.00 63.81 99 PHE A C 1
ATOM 791 O O . PHE A 1 99 ? 19.648 3.420 -14.182 1.00 63.81 99 PHE A O 1
ATOM 798 N N . GLY A 1 100 ? 18.887 1.327 -13.962 1.00 63.31 100 GLY A N 1
ATOM 799 C CA . GLY A 1 100 ? 20.154 0.798 -13.440 1.00 63.31 100 GLY A CA 1
ATOM 800 C C . GLY A 1 100 ? 20.628 1.512 -12.166 1.00 63.31 100 GLY A C 1
ATOM 801 O O . GLY A 1 100 ? 21.825 1.698 -11.979 1.00 63.31 100 GLY A O 1
ATOM 802 N N . PHE A 1 101 ? 19.692 1.973 -11.327 1.00 62.44 101 PHE A N 1
ATOM 803 C CA . PHE A 1 101 ? 19.941 2.821 -10.147 1.00 62.44 101 PHE A CA 1
ATOM 804 C C . PHE A 1 101 ? 20.571 4.201 -10.411 1.00 62.44 101 PHE A C 1
ATOM 806 O O . PHE A 1 101 ? 21.010 4.878 -9.476 1.00 62.44 101 PHE A O 1
ATOM 813 N N . GLN A 1 102 ? 20.576 4.654 -11.663 1.00 63.97 102 GLN A N 1
ATOM 814 C CA . GLN A 1 102 ? 21.125 5.951 -12.040 1.00 63.97 102 GLN A CA 1
ATOM 815 C C . GLN A 1 102 ? 20.087 7.074 -11.885 1.00 63.97 102 GLN A C 1
ATOM 817 O O . GLN A 1 102 ? 18.900 6.895 -12.157 1.00 63.97 102 GLN A O 1
ATOM 822 N N . GLY A 1 103 ? 20.554 8.251 -11.458 1.00 68.81 103 GLY A N 1
ATOM 823 C CA . GLY A 1 103 ? 19.745 9.460 -11.286 1.00 68.81 103 GLY A CA 1
ATOM 824 C C . GLY A 1 103 ? 19.316 9.721 -9.837 1.00 68.81 103 GLY A C 1
ATOM 825 O O . GLY A 1 103 ? 18.669 8.893 -9.195 1.00 68.81 103 GLY A O 1
ATOM 826 N N . GLY A 1 104 ? 19.625 10.921 -9.330 1.00 76.56 104 GLY A N 1
ATOM 827 C CA . GLY A 1 104 ? 19.340 11.321 -7.942 1.00 76.56 104 GLY A CA 1
ATOM 828 C C . GLY A 1 104 ? 17.855 11.260 -7.556 1.00 76.56 104 GLY A C 1
ATOM 829 O O . GLY A 1 104 ? 17.528 10.981 -6.406 1.00 76.56 104 GLY A O 1
ATOM 830 N N . TRP A 1 105 ? 16.946 11.415 -8.524 1.00 78.88 105 TRP A N 1
ATOM 831 C CA . TRP A 1 105 ? 15.499 11.278 -8.315 1.00 78.88 105 TRP A CA 1
ATOM 832 C C . TRP A 1 105 ? 15.093 9.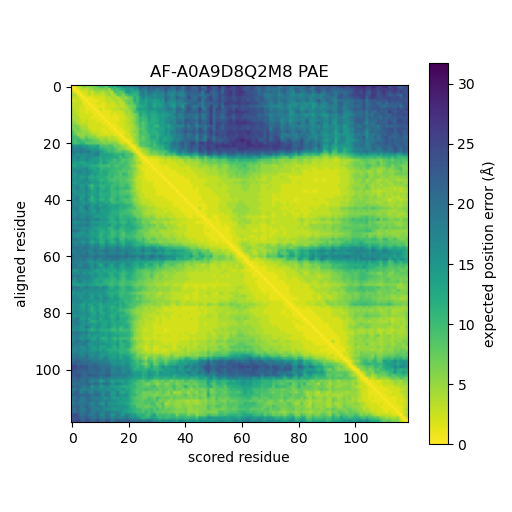906 -7.755 1.00 78.88 105 TRP A C 1
ATOM 834 O O . TRP A 1 105 ? 14.241 9.824 -6.871 1.00 78.88 105 TRP A O 1
ATOM 844 N N . LEU A 1 106 ? 15.712 8.820 -8.232 1.00 78.50 106 LEU A N 1
ATOM 845 C CA . LEU A 1 106 ? 15.397 7.471 -7.763 1.00 78.50 106 LEU A CA 1
ATOM 846 C C . LEU A 1 106 ? 15.822 7.275 -6.302 1.00 78.50 106 LEU A C 1
ATOM 848 O O . LEU A 1 106 ? 15.099 6.644 -5.534 1.00 78.50 106 LEU A O 1
ATOM 852 N N . HIS A 1 107 ? 16.963 7.847 -5.916 1.00 78.19 107 HIS A N 1
ATOM 853 C CA . HIS A 1 107 ? 17.497 7.767 -4.554 1.00 78.19 107 HIS A CA 1
ATOM 854 C C . HIS A 1 107 ? 16.596 8.523 -3.577 1.00 78.19 107 HIS A C 1
ATOM 856 O O . HIS A 1 107 ? 16.209 7.968 -2.551 1.00 78.19 107 HIS A O 1
ATOM 862 N N . VAL A 1 108 ? 16.167 9.738 -3.943 1.00 85.06 108 VAL A N 1
ATOM 863 C CA . VAL A 1 108 ? 15.184 10.516 -3.166 1.00 85.06 108 VAL A CA 1
ATOM 864 C C . VAL A 1 108 ? 13.867 9.750 -3.031 1.00 85.06 108 VAL A C 1
ATOM 866 O O . VAL A 1 108 ? 13.309 9.658 -1.938 1.00 85.06 108 VAL A O 1
ATOM 869 N N . LYS A 1 109 ? 13.383 9.139 -4.119 1.00 81.56 109 LYS A N 1
ATOM 870 C CA . LYS A 1 109 ? 12.147 8.352 -4.098 1.00 81.56 109 LYS A CA 1
ATOM 871 C C . LYS A 1 109 ? 12.256 7.126 -3.186 1.00 81.56 109 LYS A C 1
ATOM 873 O O . LYS A 1 109 ? 11.335 6.869 -2.417 1.00 81.56 109 LYS A O 1
ATOM 878 N N . LEU A 1 110 ? 13.360 6.382 -3.242 1.00 83.06 110 LEU A N 1
ATOM 879 C CA . LEU A 1 110 ? 13.585 5.223 -2.371 1.00 83.06 110 LEU A CA 1
ATOM 880 C C . LEU A 1 110 ? 13.700 5.628 -0.899 1.00 83.06 110 LEU A C 1
ATOM 882 O O . LEU A 1 110 ? 13.108 4.965 -0.051 1.00 83.06 110 LEU A O 1
ATOM 886 N N . ALA A 1 111 ? 14.385 6.733 -0.598 1.00 84.25 111 ALA A N 1
ATOM 887 C CA . ALA A 1 111 ? 14.464 7.269 0.759 1.00 84.25 111 ALA A CA 1
ATOM 888 C C . ALA A 1 111 ? 13.074 7.633 1.311 1.00 84.25 111 ALA A C 1
ATOM 890 O O . ALA A 1 111 ? 12.744 7.271 2.438 1.00 84.25 111 ALA A O 1
ATOM 891 N N . ALA A 1 112 ? 12.224 8.270 0.499 1.00 83.44 112 ALA A N 1
ATOM 892 C CA . ALA A 1 112 ? 10.852 8.592 0.888 1.00 83.44 112 ALA A CA 1
ATOM 893 C C . ALA A 1 112 ? 10.000 7.334 1.143 1.00 83.44 112 ALA A C 1
ATOM 895 O O . ALA A 1 112 ? 9.252 7.280 2.117 1.00 83.44 112 ALA A O 1
ATOM 896 N N . VAL A 1 113 ? 10.129 6.300 0.303 1.00 83.31 113 VAL A N 1
ATOM 897 C CA . VAL A 1 113 ? 9.401 5.031 0.488 1.00 83.31 113 VAL A CA 1
ATOM 898 C C . VAL A 1 113 ? 9.899 4.274 1.723 1.00 83.31 113 VAL A C 1
ATOM 900 O O . VAL A 1 113 ? 9.087 3.684 2.434 1.00 83.31 113 VAL A O 1
ATOM 903 N N . LEU A 1 114 ? 11.203 4.311 2.019 1.00 85.19 114 LEU A N 1
ATOM 904 C CA 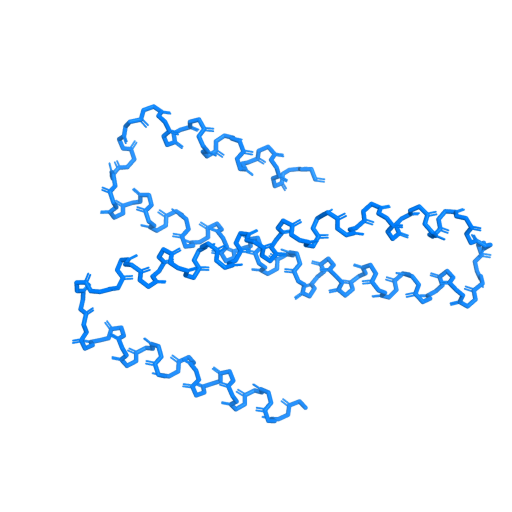. LEU A 1 114 ? 11.757 3.759 3.260 1.00 85.19 114 LEU A CA 1
ATOM 905 C C . LEU A 1 114 ? 11.189 4.461 4.488 1.00 85.19 114 LEU A C 1
ATOM 907 O O . LEU A 1 114 ? 10.737 3.779 5.402 1.00 85.19 114 LEU A O 1
ATOM 911 N N . ALA A 1 115 ? 11.155 5.795 4.484 1.00 84.94 115 ALA A N 1
ATOM 912 C CA . ALA A 1 115 ? 10.563 6.564 5.572 1.00 84.94 115 ALA A CA 1
ATOM 913 C C . ALA A 1 115 ? 9.087 6.189 5.784 1.00 84.94 115 ALA A C 1
ATOM 915 O O . ALA A 1 115 ? 8.675 5.947 6.911 1.00 84.94 115 ALA A O 1
ATOM 916 N N . LEU A 1 116 ? 8.317 6.048 4.700 1.00 79.81 116 LEU A N 1
ATOM 917 C CA . LEU A 1 116 ? 6.911 5.645 4.765 1.00 79.81 116 LEU A CA 1
ATOM 918 C C . LEU A 1 116 ? 6.713 4.201 5.251 1.00 79.81 116 LEU A C 1
ATOM 920 O O . LEU A 1 116 ? 5.705 3.909 5.874 1.00 79.81 116 LEU A O 1
ATOM 924 N N . SER A 1 117 ? 7.652 3.298 4.958 1.00 74.69 117 SER A N 1
ATOM 925 C CA . SER A 1 117 ? 7.576 1.890 5.384 1.00 74.69 117 SER A CA 1
ATOM 926 C C . SER A 1 117 ? 8.006 1.680 6.838 1.00 74.69 117 SER A C 1
ATOM 928 O O . SER A 1 117 ? 7.713 0.636 7.414 1.00 74.69 117 SER A O 1
ATOM 930 N N . ALA A 1 118 ? 8.766 2.624 7.399 1.00 70.31 118 ALA A N 1
ATOM 931 C CA . ALA A 1 118 ? 9.255 2.571 8.773 1.00 70.31 118 ALA A CA 1
ATOM 932 C C . ALA A 1 118 ? 8.242 3.114 9.799 1.00 70.31 118 ALA A C 1
ATOM 934 O O . ALA A 1 118 ? 8.426 2.881 10.994 1.00 70.31 118 ALA A O 1
ATOM 935 N N . CYS A 1 119 ? 7.210 3.833 9.345 1.00 53.50 119 CYS A N 1
ATOM 936 C CA . CYS A 1 119 ? 6.113 4.363 10.159 1.00 53.50 119 CYS A CA 1
ATOM 937 C C . CYS A 1 119 ? 4.901 3.423 10.157 1.00 53.50 119 CYS A C 1
ATOM 939 O O . CYS A 1 119 ? 4.224 3.370 11.208 1.00 53.50 119 CYS A O 1
#

Secondary structure (DSSP, 8-state):
-HHHHHHHHHHHHHHHHHHHH-HHHHHHHHHHHHHHHHHHHHHHHHHHHHHHHHHHTSPTT-HHHHHHHHHHHHHIIIIIHHHHHHHHHHHHHHHHHHHTT-SHHHHHHHHHHHHHHH-

Foldseek 3Di:
DVVVVVVVVVVVVVVVVVVVVPVVCVLVVLVVLLVVLVVQQVVLVVVLVVLVVVLVVDDPPDPSNVVSVVVNCCSVVVTNVVSLVSNVVSLVVSCCPPPVVDDPVSVVVVVVSVVVVVD

Radius of gyration: 18.38 Å; Cα contacts (8 Å, |Δi|>4): 59; chains: 1; bounding box: 39×34×52 Å